Protein AF-A0AB73AS72-F1 (afdb_monomer_lite)

Organism: NCBI:txid1339310

Foldseek 3Di:
DDPDVVLVVCVVLLVQLVVCVVVVHDNVVSLVVSCVVVVHDSVVSVVSNVVVVVVVVVPPD

Radius of gyration: 11.79 Å; chains: 1; bounding box: 25×28×28 Å

Sequence (61 aa):
MGIRPDDVQYIELYNEYNKLQTNGEKVSYIVATLSLRYGISERKVYDLIKRFKTDCNLCAV

pLDDT: mean 80.55, std 16.34, range [39.03, 94.38]

Structure (mmCIF, N/CA/C/O backbone):
data_AF-A0AB73AS72-F1
#
_entry.id   AF-A0AB73AS72-F1
#
loop_
_atom_site.group_PDB
_atom_site.id
_atom_site.type_symbol
_atom_site.label_atom_id
_atom_site.label_alt_id
_atom_site.label_comp_id
_atom_site.label_asym_id
_atom_site.label_entity_id
_atom_site.label_seq_id
_atom_site.pdbx_PDB_ins_code
_atom_site.Cartn_x
_atom_site.Cartn_y
_atom_site.Cartn_z
_atom_site.occupancy
_atom_site.B_iso_or_equiv
_atom_site.auth_seq_id
_atom_site.auth_comp_id
_atom_site.auth_asym_id
_atom_site.auth_atom_id
_atom_site.pdbx_PDB_model_num
ATOM 1 N N . MET A 1 1 ? 18.234 -2.966 -17.552 1.00 45.53 1 MET A N 1
ATOM 2 C CA . MET A 1 1 ? 17.171 -2.726 -16.555 1.00 45.53 1 MET A CA 1
ATOM 3 C C . MET A 1 1 ? 15.848 -3.147 -17.175 1.00 45.53 1 MET A C 1
ATOM 5 O O . MET A 1 1 ? 15.261 -2.376 -17.918 1.00 45.53 1 MET A O 1
ATOM 9 N N . GLY A 1 2 ? 15.458 -4.412 -17.011 1.00 49.78 2 GLY A N 1
ATOM 10 C CA . GLY A 1 2 ? 14.201 -4.918 -17.565 1.00 49.78 2 GLY A CA 1
ATOM 11 C C . GLY A 1 2 ? 13.078 -4.639 -16.580 1.00 49.78 2 GLY A C 1
ATOM 12 O O . GLY A 1 2 ? 13.074 -5.227 -15.501 1.00 49.78 2 GLY A O 1
ATOM 13 N N . ILE A 1 3 ? 12.162 -3.739 -16.931 1.00 53.19 3 ILE A N 1
ATOM 14 C CA . ILE A 1 3 ? 10.913 -3.567 -16.188 1.00 53.19 3 ILE A CA 1
ATOM 15 C C . ILE A 1 3 ? 10.136 -4.866 -16.408 1.00 53.19 3 ILE A C 1
ATOM 17 O O . ILE A 1 3 ? 9.697 -5.145 -17.524 1.00 53.19 3 ILE A O 1
ATOM 21 N N . ARG A 1 4 ? 10.059 -5.725 -15.387 1.00 60.28 4 ARG A N 1
ATOM 22 C CA . ARG A 1 4 ? 9.236 -6.931 -15.473 1.00 60.28 4 ARG A CA 1
ATOM 23 C C . ARG A 1 4 ? 7.778 -6.461 -15.532 1.00 60.28 4 ARG A C 1
ATOM 25 O O . ARG A 1 4 ? 7.376 -5.696 -14.660 1.00 60.28 4 ARG A O 1
ATOM 32 N N . PRO A 1 5 ? 6.982 -6.887 -16.524 1.00 56.53 5 PRO A N 1
ATOM 33 C CA . PRO A 1 5 ? 5.580 -6.475 -16.629 1.00 56.53 5 PRO A CA 1
ATOM 34 C C . PRO A 1 5 ? 4.753 -6.880 -15.396 1.00 56.53 5 PRO A C 1
ATOM 36 O O . PRO A 1 5 ? 3.786 -6.200 -15.072 1.00 56.53 5 PRO A O 1
ATOM 39 N N . ASP A 1 6 ? 5.183 -7.913 -14.661 1.00 60.44 6 ASP A N 1
ATOM 40 C CA . ASP A 1 6 ? 4.650 -8.279 -13.341 1.00 60.44 6 ASP A CA 1
ATOM 41 C C . ASP A 1 6 ? 4.720 -7.123 -12.327 1.00 60.44 6 ASP A C 1
ATOM 43 O O . ASP A 1 6 ? 3.752 -6.873 -11.617 1.00 60.44 6 ASP A O 1
ATOM 47 N N . ASP A 1 7 ? 5.834 -6.379 -12.263 1.00 63.38 7 ASP A N 1
ATOM 48 C CA . ASP A 1 7 ? 6.006 -5.289 -11.291 1.00 63.38 7 ASP A CA 1
ATOM 49 C C . ASP A 1 7 ? 5.037 -4.125 -11.566 1.00 63.38 7 ASP A C 1
ATOM 51 O O . ASP A 1 7 ? 4.586 -3.475 -10.624 1.00 63.38 7 ASP A O 1
ATOM 55 N N . VAL A 1 8 ? 4.631 -3.912 -12.828 1.00 68.19 8 VAL A N 1
ATOM 56 C CA . VAL A 1 8 ? 3.625 -2.898 -13.199 1.00 68.19 8 VAL A CA 1
ATOM 57 C C . VAL A 1 8 ? 2.266 -3.214 -12.574 1.00 68.19 8 VAL A C 1
ATOM 59 O O . VAL A 1 8 ? 1.584 -2.308 -12.098 1.00 68.19 8 VAL A O 1
ATOM 62 N N . GLN A 1 9 ? 1.893 -4.495 -12.502 1.00 71.81 9 GLN A N 1
ATOM 63 C CA . GLN A 1 9 ? 0.632 -4.916 -11.884 1.00 71.81 9 GLN A CA 1
ATOM 64 C C . GLN A 1 9 ? 0.626 -4.708 -10.362 1.00 71.81 9 GLN A C 1
ATOM 66 O O . GLN A 1 9 ? -0.439 -4.581 -9.761 1.00 71.81 9 GLN A O 1
ATOM 71 N N . TYR A 1 10 ? 1.802 -4.621 -9.733 1.00 79.44 10 TYR A N 1
ATOM 72 C CA . TYR A 1 10 ? 1.939 -4.404 -8.292 1.00 79.44 10 TYR A CA 1
ATOM 73 C C . TYR A 1 10 ? 2.098 -2.928 -7.895 1.00 79.44 10 TYR A C 1
ATOM 75 O O . TYR A 1 10 ? 2.101 -2.618 -6.701 1.00 79.44 10 TYR A O 1
ATOM 83 N N . ILE A 1 11 ? 2.157 -2.005 -8.864 1.00 81.62 11 ILE A N 1
ATOM 84 C CA . ILE A 1 11 ? 2.137 -0.555 -8.600 1.00 81.62 11 ILE A CA 1
ATOM 85 C C . ILE A 1 11 ? 0.824 -0.160 -7.912 1.00 81.62 11 ILE A C 1
ATOM 87 O O . ILE A 1 11 ? 0.833 0.613 -6.953 1.00 81.62 11 ILE A O 1
ATOM 91 N N . GLU A 1 12 ? -0.305 -0.712 -8.364 1.00 84.88 12 GLU A N 1
ATOM 92 C CA . GLU A 1 12 ? -1.616 -0.421 -7.777 1.00 84.88 12 GLU A CA 1
ATOM 93 C C . GLU A 1 12 ? -1.715 -0.937 -6.336 1.00 84.88 12 GLU A C 1
ATOM 95 O O . GLU A 1 12 ? -2.133 -0.196 -5.444 1.00 84.88 12 GLU A O 1
ATOM 100 N N . LEU A 1 13 ? -1.192 -2.142 -6.082 1.00 89.88 13 LEU A N 1
ATOM 101 C CA . LEU A 1 13 ? -1.080 -2.717 -4.741 1.00 89.88 13 LEU A CA 1
ATOM 102 C C . LEU A 1 13 ? -0.285 -1.801 -3.803 1.00 89.88 13 LEU A C 1
ATOM 104 O O . LEU A 1 13 ? -0.707 -1.556 -2.671 1.00 89.88 13 LEU A O 1
ATOM 108 N N . TYR A 1 14 ? 0.855 -1.273 -4.259 1.00 88.12 14 TYR A N 1
ATOM 109 C CA . TYR A 1 14 ? 1.671 -0.370 -3.447 1.00 88.12 14 TYR A CA 1
ATOM 110 C C . TYR A 1 14 ? 0.984 0.981 -3.202 1.00 88.12 14 TYR A C 1
ATOM 112 O O . TYR A 1 14 ? 1.105 1.545 -2.114 1.00 88.12 14 TYR A O 1
ATOM 120 N N . ASN A 1 15 ? 0.228 1.492 -4.176 1.00 88.62 15 ASN A N 1
ATOM 121 C CA . ASN A 1 15 ? -0.554 2.717 -4.018 1.00 88.62 15 ASN A CA 1
ATOM 122 C C . ASN A 1 15 ? -1.686 2.535 -2.991 1.00 88.62 15 ASN A C 1
ATOM 124 O O . ASN A 1 15 ? -1.886 3.385 -2.124 1.00 88.62 15 ASN A O 1
ATOM 128 N N . GLU A 1 16 ? -2.391 1.401 -3.027 1.00 91.00 16 GLU A N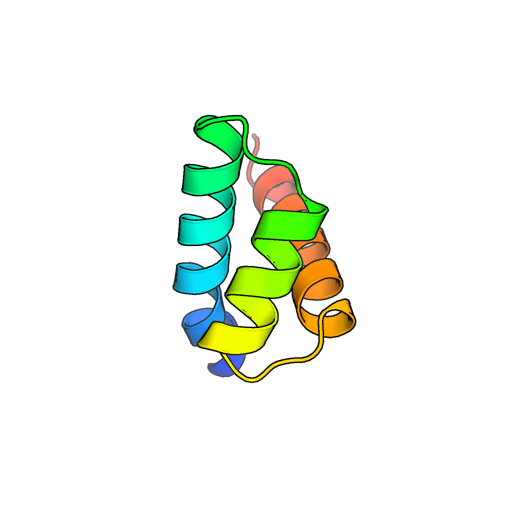 1
ATOM 129 C CA . GLU A 1 16 ? -3.382 1.055 -2.001 1.00 91.00 16 GLU A CA 1
ATOM 130 C C . GLU A 1 16 ? -2.750 0.887 -0.620 1.00 91.00 16 GLU A C 1
ATOM 132 O O . GLU A 1 16 ? -3.272 1.419 0.360 1.00 91.00 16 GLU A O 1
ATOM 137 N N . TYR A 1 17 ? -1.600 0.211 -0.544 1.00 92.00 17 TYR A N 1
ATOM 138 C CA . TYR A 1 17 ? -0.823 0.115 0.688 1.00 92.00 17 TYR A CA 1
ATOM 139 C C . TYR A 1 17 ?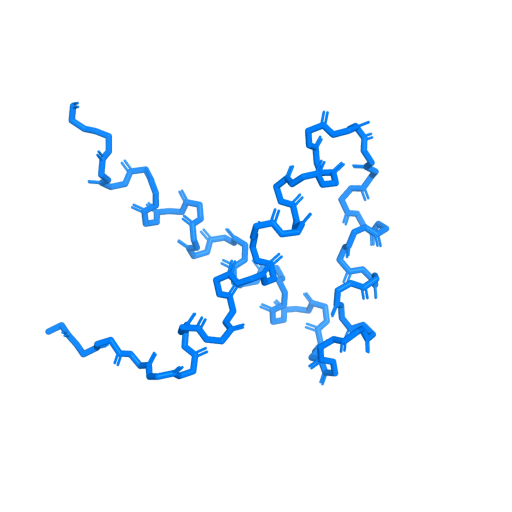 -0.484 1.503 1.247 1.00 92.00 17 TYR A C 1
ATOM 141 O O . TYR A 1 17 ? -0.695 1.740 2.435 1.00 92.00 17 TYR A O 1
ATOM 149 N N . ASN A 1 18 ? -0.010 2.427 0.402 1.00 90.50 18 ASN A N 1
ATOM 150 C CA . ASN A 1 18 ? 0.320 3.792 0.810 1.00 90.50 18 ASN A CA 1
ATOM 151 C C . ASN A 1 18 ? -0.910 4.532 1.342 1.00 90.50 18 ASN A C 1
ATOM 153 O O . ASN A 1 18 ? -0.851 5.084 2.432 1.00 90.50 18 ASN A O 1
ATOM 157 N N . LYS A 1 19 ? -2.045 4.478 0.634 1.00 92.50 19 LYS A N 1
ATOM 158 C CA . LYS A 1 19 ? -3.302 5.107 1.079 1.00 92.50 19 LYS A CA 1
ATOM 159 C C . LYS A 1 19 ? -3.754 4.590 2.445 1.00 92.50 19 LYS A C 1
ATOM 161 O O . LYS A 1 19 ? -4.059 5.382 3.331 1.00 92.50 19 LYS A O 1
ATOM 166 N N . LEU A 1 20 ? -3.773 3.269 2.629 1.00 91.44 20 LEU A N 1
ATOM 167 C CA . LEU A 1 20 ? -4.180 2.653 3.894 1.00 91.44 20 LEU A CA 1
ATOM 168 C C . LEU A 1 20 ? -3.191 2.982 5.022 1.00 91.44 20 LEU A C 1
ATOM 170 O O . LEU A 1 20 ? -3.601 3.281 6.141 1.00 91.44 20 LEU A O 1
ATOM 174 N N . GLN A 1 21 ? -1.893 3.005 4.719 1.00 90.94 21 GLN A N 1
ATOM 175 C CA . GLN A 1 21 ? -0.860 3.408 5.669 1.00 90.94 21 GLN A CA 1
ATOM 176 C C . GLN A 1 21 ? -0.978 4.885 6.066 1.00 90.94 21 GLN A C 1
ATOM 178 O O . GLN A 1 21 ? -0.860 5.197 7.248 1.00 90.94 21 GLN A O 1
ATOM 183 N N . THR A 1 22 ? -1.238 5.790 5.118 1.00 91.38 22 THR A N 1
ATOM 184 C CA . THR A 1 22 ? -1.480 7.217 5.387 1.00 91.38 22 THR A CA 1
ATOM 185 C C . THR A 1 22 ? -2.737 7.427 6.228 1.00 91.38 22 THR A C 1
ATOM 187 O O . THR A 1 22 ? -2.752 8.312 7.079 1.00 91.38 22 THR A O 1
ATOM 190 N N . ASN A 1 23 ? -3.753 6.577 6.063 1.00 91.94 23 ASN A N 1
ATOM 191 C CA . ASN A 1 23 ? -4.941 6.572 6.917 1.00 91.94 23 ASN A CA 1
ATOM 192 C C . ASN A 1 23 ? -4.675 6.052 8.345 1.00 91.94 23 ASN A C 1
ATOM 194 O O . ASN A 1 23 ? -5.566 6.129 9.186 1.00 91.94 23 ASN A O 1
ATOM 198 N N . GLY A 1 24 ? -3.474 5.541 8.638 1.00 91.56 24 GLY A N 1
ATOM 199 C CA . GLY A 1 24 ? -3.097 5.034 9.961 1.00 91.56 24 GLY A CA 1
ATOM 200 C C . GLY A 1 24 ? -3.471 3.571 10.214 1.00 91.56 24 GLY A C 1
ATOM 201 O O . GLY A 1 24 ? -3.378 3.108 11.352 1.00 91.56 24 GLY A O 1
ATOM 202 N N . GLU A 1 25 ? -3.864 2.824 9.179 1.00 93.19 25 GLU A N 1
ATOM 203 C CA . GLU A 1 25 ? -4.220 1.411 9.311 1.00 93.19 25 GLU A CA 1
ATOM 204 C C . GLU A 1 25 ? -3.002 0.556 9.699 1.00 93.19 25 GLU A C 1
ATOM 206 O O . GLU A 1 25 ? -1.861 0.783 9.275 1.00 93.19 25 GLU A O 1
ATOM 211 N N . LYS A 1 26 ? -3.236 -0.491 10.499 1.00 93.00 26 LYS A N 1
ATOM 212 C CA . LYS A 1 26 ? -2.164 -1.395 10.937 1.00 93.00 26 LYS A CA 1
ATOM 213 C C . LYS A 1 26 ? -1.601 -2.166 9.740 1.00 93.00 26 LYS A C 1
AT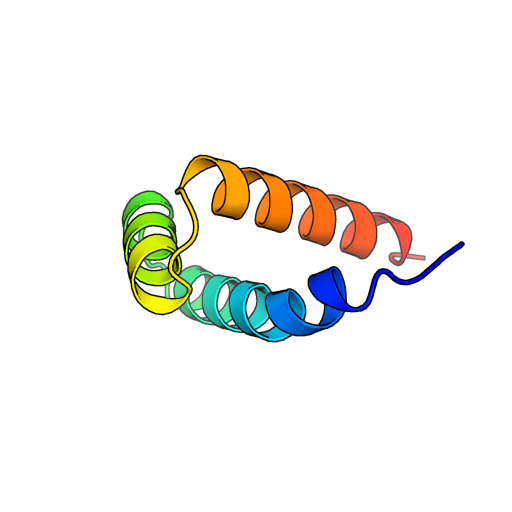OM 215 O O . LYS A 1 26 ? -2.335 -2.862 9.047 1.00 93.00 26 LYS A O 1
ATOM 220 N N . VAL A 1 27 ? -0.276 -2.168 9.571 1.00 91.19 27 VAL A N 1
ATOM 221 C CA . VAL A 1 27 ? 0.403 -2.833 8.438 1.00 91.19 27 VAL A CA 1
ATOM 222 C C . VAL A 1 27 ? -0.010 -4.298 8.257 1.00 91.19 27 VAL A C 1
ATOM 224 O O . VAL A 1 27 ? -0.274 -4.706 7.134 1.00 91.19 27 VAL A O 1
ATOM 227 N N . SER A 1 28 ? -0.130 -5.087 9.331 1.00 91.44 28 SER A N 1
ATOM 228 C CA . SER A 1 28 ? -0.584 -6.487 9.228 1.00 91.44 28 SER A CA 1
ATOM 229 C C . SER A 1 28 ? -1.989 -6.622 8.633 1.00 91.44 28 SER A C 1
ATOM 231 O O . SER A 1 28 ? -2.239 -7.556 7.881 1.00 91.44 28 SER A O 1
ATOM 233 N N . TYR A 1 29 ? -2.891 -5.683 8.928 1.00 94.06 29 TYR A N 1
ATOM 234 C CA . TYR A 1 29 ? -4.238 -5.674 8.358 1.00 94.06 29 TYR A CA 1
ATOM 235 C C . TYR A 1 29 ? -4.209 -5.331 6.864 1.00 94.06 29 TYR A C 1
ATOM 237 O O . TYR A 1 29 ? -4.837 -6.014 6.052 1.00 94.06 29 TYR A O 1
ATOM 245 N N . ILE A 1 30 ? -3.407 -4.332 6.487 1.00 93.75 30 ILE A N 1
ATOM 246 C CA . ILE A 1 30 ? -3.205 -3.945 5.087 1.00 93.75 30 ILE A CA 1
ATOM 247 C C . ILE A 1 30 ? -2.641 -5.127 4.289 1.00 93.75 30 ILE A C 1
ATOM 249 O O . ILE A 1 30 ? -3.166 -5.472 3.235 1.00 93.75 30 ILE A O 1
ATOM 253 N N . VAL A 1 31 ? -1.604 -5.789 4.811 1.00 93.94 31 VAL A N 1
ATOM 254 C CA . VAL A 1 31 ? -0.955 -6.932 4.156 1.00 93.94 31 VAL A CA 1
ATOM 255 C C . VAL A 1 31 ? -1.920 -8.102 3.976 1.00 93.94 31 VAL A C 1
ATOM 2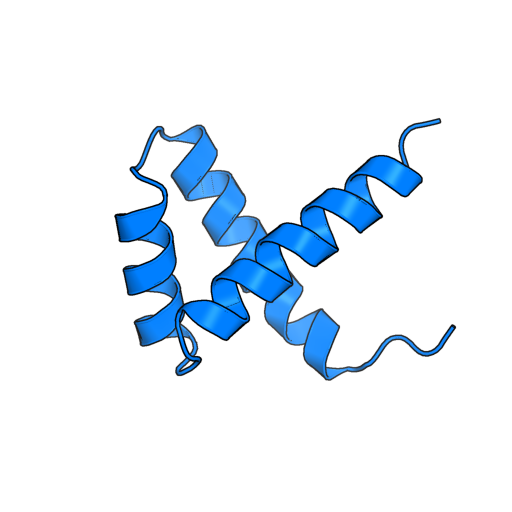57 O O . VAL A 1 31 ? -1.992 -8.644 2.875 1.00 93.94 31 VAL A O 1
ATOM 260 N N . ALA A 1 32 ? -2.700 -8.453 5.001 1.00 94.38 32 ALA A N 1
ATOM 261 C CA . ALA A 1 32 ? -3.710 -9.505 4.900 1.00 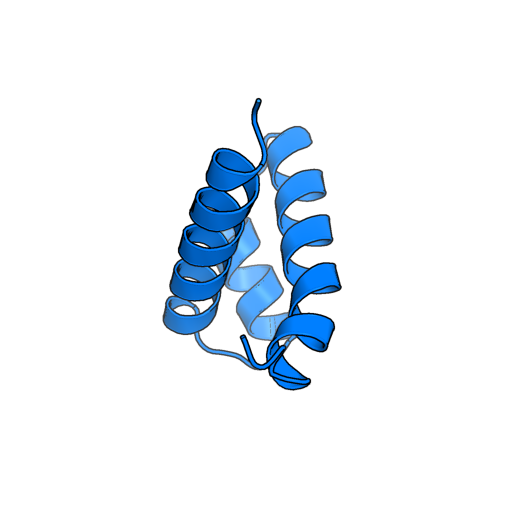94.38 32 ALA A CA 1
ATOM 262 C C . ALA A 1 32 ? -4.785 -9.173 3.847 1.00 94.38 32 ALA A C 1
ATOM 264 O O . ALA A 1 32 ? -5.161 -10.026 3.043 1.00 94.38 32 ALA A O 1
ATOM 265 N N . THR A 1 33 ? -5.226 -7.913 3.797 1.00 93.25 33 THR A N 1
ATOM 266 C CA . THR A 1 33 ? -6.227 -7.437 2.830 1.00 93.25 33 THR A CA 1
ATOM 267 C C . THR A 1 33 ? -5.698 -7.487 1.395 1.00 93.25 33 THR A C 1
ATOM 269 O O . THR A 1 33 ? -6.374 -7.990 0.498 1.00 93.25 33 THR A O 1
ATOM 272 N N . LEU A 1 34 ? -4.473 -7.006 1.166 1.00 91.88 34 LEU A N 1
ATOM 273 C CA . LEU A 1 34 ? -3.841 -7.014 -0.157 1.00 91.88 34 LEU A CA 1
ATOM 274 C C . LEU A 1 34 ? -3.495 -8.437 -0.613 1.00 91.88 34 LEU A C 1
ATOM 276 O O . LEU A 1 34 ? -3.685 -8.765 -1.780 1.00 91.88 34 LEU A O 1
ATOM 280 N N . SER A 1 35 ? -3.054 -9.294 0.310 1.00 93.31 35 SER A N 1
ATOM 281 C CA . SER A 1 35 ? -2.813 -10.723 0.071 1.00 93.31 35 SER A CA 1
ATOM 282 C C . SER A 1 35 ? -4.064 -11.406 -0.492 1.00 93.31 35 SER A C 1
ATOM 284 O O . SER A 1 35 ? -4.012 -12.038 -1.549 1.00 93.31 35 SER A O 1
ATOM 286 N N . LEU A 1 36 ? -5.218 -11.185 0.151 1.00 92.56 36 LEU A N 1
ATOM 287 C CA . LEU A 1 36 ? -6.497 -11.743 -0.281 1.00 92.56 36 LEU A CA 1
ATOM 288 C C . LEU A 1 36 ? -6.964 -11.162 -1.626 1.00 92.56 36 LEU A C 1
ATOM 290 O O . LEU A 1 36 ? -7.368 -11.911 -2.511 1.00 92.56 36 LEU A O 1
ATOM 294 N N . ARG A 1 37 ? -6.899 -9.834 -1.794 1.00 90.81 37 ARG A N 1
ATOM 295 C CA . ARG A 1 37 ? -7.396 -9.140 -2.997 1.00 90.81 37 ARG A CA 1
ATOM 296 C C . ARG A 1 37 ? -6.609 -9.472 -4.257 1.00 90.81 37 ARG A C 1
ATOM 298 O O . ARG A 1 37 ? -7.206 -9.629 -5.315 1.00 90.81 37 ARG A O 1
ATOM 305 N N . TYR A 1 38 ? -5.288 -9.562 -4.141 1.00 89.25 38 TYR A N 1
ATOM 306 C CA . TYR A 1 38 ? -4.399 -9.813 -5.276 1.00 89.25 38 TYR A CA 1
ATOM 307 C C . TYR A 1 38 ? -4.026 -11.297 -5.415 1.00 89.25 38 TYR A C 1
ATOM 309 O O . TYR A 1 38 ? -3.280 -11.653 -6.324 1.00 89.25 38 TYR A O 1
ATOM 317 N N . GLY A 1 39 ? -4.530 -12.169 -4.532 1.00 89.25 39 GLY A N 1
ATOM 318 C CA . GLY A 1 39 ? -4.279 -13.612 -4.577 1.00 89.25 39 GLY A CA 1
ATOM 319 C C . GLY A 1 39 ? -2.803 -13.986 -4.407 1.00 89.25 39 GLY A C 1
ATOM 320 O O . GLY A 1 39 ? -2.356 -14.997 -4.947 1.00 89.25 39 GLY A O 1
ATOM 321 N N . ILE A 1 40 ? -2.028 -13.167 -3.692 1.00 90.06 40 ILE A N 1
ATOM 322 C CA . ILE A 1 40 ? -0.596 -13.387 -3.461 1.00 90.06 40 ILE A CA 1
ATOM 323 C C . ILE A 1 40 ? -0.316 -13.593 -1.980 1.00 90.06 40 ILE A C 1
ATOM 325 O O . ILE A 1 40 ? -0.979 -13.017 -1.134 1.00 90.06 40 ILE A O 1
ATOM 329 N N . SER A 1 41 ? 0.702 -14.381 -1.642 1.00 92.38 41 SER A N 1
ATOM 330 C CA . SER A 1 41 ? 1.051 -14.614 -0.239 1.00 92.38 41 SER A CA 1
ATOM 331 C C . SER A 1 41 ? 1.512 -13.333 0.461 1.00 92.38 41 SER A C 1
ATOM 333 O O . SER A 1 41 ? 2.222 -12.517 -0.127 1.00 92.38 41 SER A O 1
ATOM 335 N N . GLU A 1 42 ? 1.236 -13.224 1.760 1.00 91.88 42 GLU A N 1
ATOM 336 C CA . GLU A 1 42 ? 1.668 -12.098 2.602 1.00 91.88 42 GLU A CA 1
ATOM 337 C C . GLU A 1 42 ? 3.179 -11.839 2.510 1.00 91.88 42 GLU A C 1
ATOM 339 O O . GLU A 1 42 ? 3.610 -10.691 2.449 1.00 91.88 42 GLU A O 1
ATOM 344 N N . ARG A 1 43 ? 4.000 -12.897 2.408 1.00 92.88 43 ARG A N 1
ATOM 345 C CA . ARG A 1 43 ? 5.445 -12.750 2.157 1.00 92.88 43 ARG A CA 1
ATOM 346 C C . ARG A 1 43 ? 5.743 -11.966 0.878 1.00 92.88 43 ARG A C 1
ATOM 348 O O . ARG A 1 43 ? 6.560 -11.055 0.917 1.00 92.88 43 ARG A O 1
ATOM 355 N N . LYS A 1 44 ? 5.047 -12.273 -0.222 1.00 90.25 44 LYS A N 1
ATOM 356 C CA . LYS A 1 44 ? 5.215 -11.575 -1.504 1.00 90.25 44 LYS A CA 1
ATOM 357 C C . LYS A 1 44 ? 4.793 -10.108 -1.382 1.00 90.25 44 LYS A C 1
ATOM 359 O O . LYS A 1 44 ? 5.469 -9.242 -1.922 1.00 90.25 44 LYS A O 1
ATOM 364 N N . VAL A 1 45 ? 3.733 -9.819 -0.622 1.00 91.50 45 VAL A N 1
ATOM 365 C CA . VAL A 1 45 ? 3.307 -8.442 -0.309 1.00 91.50 45 VAL A CA 1
ATOM 366 C C . VAL A 1 45 ? 4.402 -7.690 0.457 1.00 91.50 45 VAL A C 1
ATOM 368 O O . VAL A 1 45 ? 4.759 -6.578 0.073 1.00 91.50 45 VAL A O 1
ATOM 371 N N . TYR A 1 46 ? 4.983 -8.295 1.499 1.00 91.50 46 TYR A N 1
ATOM 372 C CA . TYR A 1 46 ? 6.094 -7.694 2.245 1.00 91.50 46 TYR A CA 1
ATOM 373 C C . TYR A 1 46 ? 7.322 -7.436 1.367 1.00 91.50 46 TYR A C 1
ATOM 375 O O . TYR A 1 46 ? 7.914 -6.359 1.459 1.00 91.50 46 TYR A O 1
ATOM 383 N N . ASP A 1 47 ? 7.689 -8.388 0.507 1.00 89.69 47 ASP A N 1
ATOM 384 C CA . ASP A 1 47 ? 8.808 -8.232 -0.424 1.00 89.69 47 ASP A CA 1
ATOM 385 C C . ASP A 1 47 ? 8.561 -7.090 -1.416 1.00 89.69 47 ASP A C 1
ATOM 387 O O . ASP A 1 47 ? 9.448 -6.260 -1.617 1.00 89.69 47 ASP A O 1
ATOM 391 N N . LEU A 1 48 ? 7.351 -6.992 -1.979 1.00 87.12 48 LEU A N 1
ATOM 392 C CA . LEU A 1 48 ? 6.956 -5.899 -2.871 1.00 87.12 48 LEU A CA 1
ATOM 393 C C . LEU A 1 48 ? 7.040 -4.548 -2.157 1.00 87.12 48 LEU A C 1
ATOM 395 O O . LEU A 1 48 ? 7.708 -3.643 -2.649 1.00 87.12 48 LEU A O 1
ATOM 399 N N . ILE A 1 49 ? 6.438 -4.419 -0.970 1.00 88.19 49 ILE A N 1
ATOM 400 C CA . ILE A 1 49 ? 6.500 -3.187 -0.168 1.00 88.19 49 ILE A CA 1
ATOM 401 C C . ILE A 1 49 ? 7.953 -2.790 0.094 1.00 88.19 49 ILE A C 1
ATOM 403 O O . ILE A 1 49 ? 8.314 -1.626 -0.077 1.00 88.19 49 ILE A O 1
ATOM 407 N N . LYS A 1 50 ? 8.796 -3.743 0.507 1.00 86.81 50 LYS A N 1
ATOM 408 C CA . LYS A 1 50 ? 10.212 -3.491 0.785 1.00 86.81 50 LYS A CA 1
ATOM 409 C C . LYS A 1 50 ? 10.935 -3.001 -0.467 1.00 86.81 50 LYS A C 1
ATOM 411 O O . LYS A 1 50 ? 11.655 -2.011 -0.389 1.00 86.81 50 LYS A O 1
ATOM 416 N N . ARG A 1 51 ? 10.706 -3.658 -1.605 1.00 83.88 51 ARG A N 1
ATOM 417 C CA . ARG A 1 51 ? 11.325 -3.329 -2.892 1.00 83.88 51 ARG A CA 1
ATOM 418 C C . ARG A 1 51 ? 10.916 -1.938 -3.372 1.00 83.88 51 ARG A C 1
ATOM 420 O O . ARG A 1 51 ? 11.785 -1.094 -3.545 1.00 83.88 51 ARG A O 1
ATOM 427 N N . PHE A 1 52 ? 9.615 -1.650 -3.436 1.00 79.94 52 PHE A N 1
ATOM 428 C CA . PHE A 1 52 ? 9.102 -0.331 -3.820 1.00 79.94 52 PHE A CA 1
ATOM 429 C C . PHE A 1 52 ? 9.574 0.783 -2.885 1.00 79.94 52 PHE A C 1
ATOM 431 O O . PHE A 1 52 ? 9.876 1.883 -3.341 1.00 79.94 52 PHE A O 1
ATOM 438 N N . LYS A 1 53 ? 9.692 0.511 -1.581 1.00 78.12 53 LYS A N 1
ATOM 439 C CA . LYS A 1 53 ? 10.222 1.487 -0.623 1.00 78.12 53 LYS A CA 1
ATOM 440 C C . LYS A 1 53 ? 11.715 1.760 -0.840 1.00 78.12 53 LYS A C 1
ATOM 442 O O . LYS A 1 53 ? 12.149 2.891 -0.651 1.00 78.12 53 LYS A O 1
ATOM 447 N N . THR A 1 54 ? 12.496 0.753 -1.234 1.00 75.62 54 THR A N 1
ATOM 448 C CA . THR A 1 54 ? 13.916 0.915 -1.582 1.00 75.62 54 THR A CA 1
ATOM 449 C C . THR A 1 54 ? 14.095 1.655 -2.908 1.00 75.62 54 THR A C 1
ATOM 451 O O . THR A 1 54 ? 14.880 2.598 -2.953 1.00 75.62 54 THR A O 1
ATOM 454 N N . ASP A 1 55 ? 13.341 1.301 -3.951 1.00 65.81 55 ASP A N 1
ATOM 455 C CA . ASP A 1 55 ? 13.376 1.987 -5.251 1.00 65.81 55 ASP A CA 1
ATOM 456 C C . ASP A 1 55 ? 12.929 3.454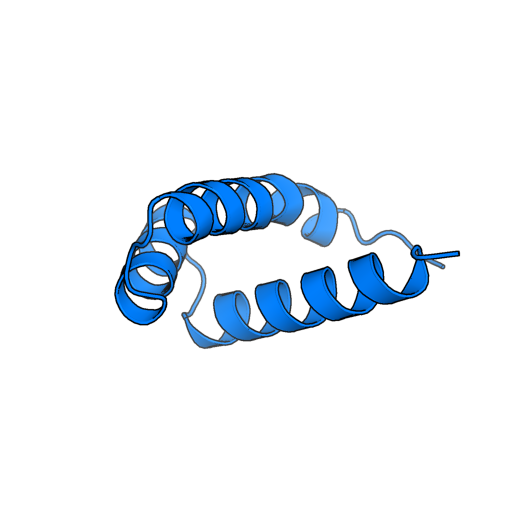 -5.138 1.00 65.81 55 ASP A C 1
ATOM 458 O O . ASP A 1 55 ? 13.580 4.347 -5.676 1.00 65.81 55 ASP A O 1
ATOM 462 N N . CYS A 1 56 ? 11.888 3.744 -4.352 1.00 58.06 56 CYS A N 1
ATOM 463 C CA . CYS A 1 56 ? 11.422 5.117 -4.139 1.00 58.06 56 CYS A CA 1
ATOM 464 C C . CYS A 1 56 ? 12.415 5.975 -3.326 1.00 58.06 56 CYS A C 1
ATOM 466 O O . CYS A 1 56 ? 12.359 7.200 -3.396 1.00 58.06 56 CYS A O 1
ATOM 468 N N . ASN A 1 57 ? 13.340 5.352 -2.586 1.00 55.78 57 ASN A N 1
ATOM 469 C CA . ASN A 1 57 ? 14.426 6.045 -1.884 1.00 55.78 57 ASN A CA 1
ATOM 470 C C . ASN A 1 57 ? 15.656 6.270 -2.787 1.00 55.78 57 ASN A C 1
ATOM 472 O O . ASN A 1 57 ? 16.460 7.155 -2.525 1.00 55.78 57 ASN A O 1
ATOM 476 N N . LEU A 1 58 ? 15.798 5.501 -3.874 1.00 49.06 58 LEU A N 1
ATOM 477 C CA . LEU A 1 58 ? 16.873 5.678 -4.858 1.00 49.06 58 LEU A CA 1
ATOM 478 C C . LEU A 1 58 ? 16.599 6.847 -5.828 1.00 49.06 58 LEU A C 1
ATOM 480 O O . LEU A 1 58 ? 17.512 7.315 -6.501 1.00 49.06 58 LEU A O 1
ATOM 484 N N . CYS A 1 59 ? 15.355 7.334 -5.879 1.00 45.19 59 CYS A N 1
ATOM 485 C CA . CYS A 1 59 ? 14.945 8.503 -6.663 1.00 45.19 59 CYS A CA 1
ATOM 486 C C . CYS A 1 59 ? 14.832 9.800 -5.840 1.00 45.19 59 CYS A C 1
ATOM 488 O O . CYS A 1 59 ? 14.398 10.815 -6.381 1.00 45.19 59 CYS A O 1
ATOM 490 N N . ALA A 1 60 ? 15.205 9.786 -4.558 1.00 40.56 60 ALA A N 1
ATOM 491 C CA . ALA A 1 60 ? 15.321 10.999 -3.757 1.00 40.56 60 ALA A CA 1
ATOM 492 C C . ALA A 1 60 ? 16.710 11.627 -3.986 1.00 40.56 60 ALA A C 1
ATOM 494 O O . ALA A 1 60 ? 17.674 11.280 -3.304 1.00 40.56 60 ALA A O 1
ATOM 495 N N . VAL A 1 61 ? 16.802 12.504 -4.992 1.00 39.03 61 VAL A N 1
ATOM 496 C CA . VAL A 1 61 ? 17.893 13.482 -5.184 1.00 39.03 61 VAL A CA 1
ATOM 497 C C . VAL A 1 61 ? 17.425 14.835 -4.674 1.00 39.03 61 VAL A C 1
ATOM 499 O O . VAL A 1 61 ? 16.260 15.186 -4.971 1.00 39.03 61 VAL A O 1
#

Secondary structure (DSSP, 8-state):
----HHHHHHHHHHHHHHHHHHTT--HHHHHHHHHHHHT--HHHHHHHHHHHHHHHHHT--